Protein AF-A0A177P661-F1 (afdb_monomer_lite)

pLDDT: mean 85.04, std 17.11, range [38.0, 98.75]

Radius of gyration: 23.1 Å; chains: 1; bounding box: 63×59×56 Å

Structure (mmCIF, N/CA/C/O backbone):
data_AF-A0A177P661-F1
#
_entry.id   AF-A0A177P661-F1
#
loop_
_atom_site.group_PDB
_atom_site.id
_atom_site.type_symbol
_atom_site.label_atom_id
_atom_site.label_alt_id
_atom_site.label_comp_id
_atom_site.label_asym_id
_atom_site.label_entity_id
_atom_site.label_seq_id
_atom_site.pdbx_PDB_ins_code
_atom_site.Cartn_x
_atom_site.Cartn_y
_atom_site.Cartn_z
_atom_site.occupancy
_atom_site.B_iso_or_equiv
_atom_site.auth_seq_id
_atom_site.auth_comp_id
_atom_site.auth_asym_id
_atom_site.auth_atom_id
_atom_site.pdbx_PDB_model_num
ATOM 1 N N . MET A 1 1 ? 37.809 5.139 -5.920 1.00 38.00 1 MET A N 1
ATOM 2 C CA . MET A 1 1 ? 36.778 5.239 -6.970 1.00 38.00 1 MET A CA 1
ATOM 3 C C . MET A 1 1 ? 35.494 5.596 -6.259 1.00 38.00 1 MET A C 1
ATOM 5 O O . MET A 1 1 ? 34.890 4.743 -5.624 1.00 38.00 1 MET A O 1
ATOM 9 N N . GLU A 1 2 ? 35.200 6.890 -6.230 1.00 41.28 2 GLU A N 1
ATOM 10 C CA . GLU A 1 2 ? 33.976 7.444 -5.655 1.00 41.28 2 GLU A CA 1
ATOM 11 C C . GLU A 1 2 ? 32.828 7.037 -6.581 1.00 41.28 2 GLU A C 1
ATOM 13 O O . GLU A 1 2 ? 32.855 7.345 -7.770 1.00 41.28 2 GLU A O 1
ATOM 18 N N . THR A 1 3 ? 31.893 6.235 -6.075 1.00 43.38 3 THR A N 1
ATOM 19 C CA . THR A 1 3 ? 30.710 5.832 -6.837 1.00 43.38 3 THR A CA 1
ATOM 20 C C . THR A 1 3 ? 29.653 6.881 -6.553 1.00 43.38 3 THR A C 1
ATOM 22 O O . THR A 1 3 ? 28.953 6.801 -5.548 1.00 43.38 3 THR A O 1
ATOM 25 N N . THR A 1 4 ? 29.588 7.906 -7.395 1.00 46.88 4 THR A N 1
ATOM 26 C CA . THR A 1 4 ? 28.411 8.769 -7.468 1.00 46.88 4 THR A CA 1
ATOM 27 C C . THR A 1 4 ? 27.288 7.903 -8.023 1.00 46.88 4 THR A C 1
ATOM 29 O O . THR A 1 4 ? 27.273 7.591 -9.215 1.00 46.88 4 THR A O 1
ATOM 32 N N . ALA A 1 5 ? 26.416 7.420 -7.139 1.00 52.94 5 ALA A N 1
ATOM 33 C CA . ALA A 1 5 ? 25.151 6.832 -7.539 1.00 52.94 5 ALA A CA 1
ATOM 34 C C . ALA A 1 5 ? 24.419 7.860 -8.409 1.00 52.94 5 ALA A C 1
ATOM 36 O O . ALA A 1 5 ? 24.319 9.028 -8.040 1.00 52.94 5 ALA A O 1
ATOM 37 N N . SER A 1 6 ? 23.999 7.444 -9.598 1.00 48.84 6 SER A N 1
ATOM 38 C CA . SER A 1 6 ? 23.271 8.285 -10.537 1.00 48.84 6 SER A CA 1
ATOM 39 C C . SER A 1 6 ? 21.928 8.689 -9.925 1.00 48.84 6 SER A C 1
ATOM 41 O O . SER A 1 6 ? 20.992 7.901 -9.931 1.00 48.84 6 SER A O 1
ATOM 43 N N . GLU A 1 7 ? 21.830 9.916 -9.415 1.00 56.66 7 GLU A N 1
ATOM 44 C CA . GLU A 1 7 ? 20.568 10.549 -8.984 1.00 56.66 7 GLU A CA 1
ATOM 45 C C . GLU A 1 7 ? 19.655 10.932 -10.174 1.00 56.66 7 GLU A C 1
ATOM 47 O O . GLU A 1 7 ? 18.591 11.502 -9.973 1.00 56.66 7 GLU A O 1
ATOM 52 N N . ASP A 1 8 ? 20.055 10.584 -11.404 1.00 59.59 8 ASP A N 1
ATOM 53 C CA . ASP A 1 8 ? 19.414 10.954 -12.679 1.00 59.59 8 ASP A CA 1
ATOM 54 C C . ASP A 1 8 ? 18.861 9.730 -13.448 1.00 59.59 8 ASP A C 1
ATOM 56 O O . ASP A 1 8 ? 18.575 9.797 -14.640 1.00 59.59 8 ASP A O 1
ATOM 60 N N . ALA A 1 9 ? 18.789 8.559 -12.807 1.00 79.38 9 ALA A N 1
ATOM 61 C CA . ALA A 1 9 ? 18.216 7.375 -13.440 1.00 79.38 9 ALA A CA 1
ATOM 62 C C . ALA A 1 9 ? 16.687 7.413 -13.326 1.00 79.38 9 ALA A C 1
ATOM 64 O O . ALA A 1 9 ? 16.151 7.364 -12.219 1.00 79.38 9 ALA A O 1
ATOM 65 N N . GLU A 1 10 ? 16.007 7.475 -14.473 1.00 87.62 10 GLU A N 1
ATOM 66 C CA . GLU A 1 10 ? 14.554 7.308 -14.558 1.00 87.62 10 GLU A CA 1
ATOM 67 C C . GLU A 1 10 ? 14.124 6.014 -13.845 1.00 87.62 10 GLU A C 1
ATOM 69 O O . GLU A 1 10 ? 14.750 4.963 -14.052 1.00 87.62 10 GLU A O 1
ATOM 74 N N . PRO A 1 11 ? 13.079 6.069 -13.003 1.00 92.75 11 PRO A N 1
ATOM 75 C CA . PRO A 1 11 ? 12.624 4.911 -12.256 1.00 92.75 11 PRO A CA 1
ATOM 76 C C . PRO A 1 11 ? 12.159 3.800 -13.193 1.00 92.75 11 PRO A C 1
ATOM 78 O O . PRO A 1 11 ? 11.494 4.025 -14.205 1.00 92.75 11 PRO A O 1
ATOM 81 N N . THR A 1 12 ? 12.511 2.568 -12.839 1.00 95.62 12 THR A N 1
ATOM 82 C CA . THR A 1 12 ? 12.203 1.394 -13.652 1.00 95.62 12 THR A CA 1
ATOM 83 C C . THR A 1 12 ? 10.944 0.682 -13.171 1.00 95.62 12 THR A C 1
ATOM 85 O O . THR A 1 12 ? 10.454 0.864 -12.051 1.00 95.62 12 THR A O 1
ATOM 88 N N . ARG A 1 13 ? 10.440 -0.222 -14.015 1.00 95.44 13 ARG A N 1
ATOM 89 C CA . ARG A 1 13 ? 9.367 -1.142 -13.635 1.00 95.44 13 ARG A CA 1
ATOM 90 C C . ARG A 1 13 ? 9.765 -1.999 -12.436 1.00 95.44 13 ARG A C 1
ATOM 92 O O . ARG A 1 13 ? 8.933 -2.263 -11.574 1.00 95.44 13 ARG A O 1
ATOM 99 N N . GLU A 1 14 ? 11.014 -2.449 -12.389 1.00 97.12 14 GLU A N 1
ATOM 100 C CA . GLU A 1 14 ? 11.552 -3.256 -11.299 1.00 97.12 14 GLU A CA 1
ATOM 101 C C . GLU A 1 14 ? 11.551 -2.486 -9.970 1.00 97.12 14 GLU A C 1
ATOM 103 O O . GLU A 1 14 ? 11.156 -3.054 -8.949 1.00 97.12 14 GLU A O 1
ATOM 108 N N . ASP A 1 15 ? 11.900 -1.195 -9.988 1.00 96.94 15 ASP A N 1
ATOM 109 C CA . ASP A 1 15 ? 11.841 -0.327 -8.802 1.00 96.94 15 ASP A CA 1
ATOM 110 C C . ASP A 1 15 ? 10.406 -0.202 -8.282 1.00 96.94 15 ASP A C 1
ATOM 112 O O . ASP A 1 15 ? 10.138 -0.384 -7.090 1.00 96.94 15 ASP A O 1
ATOM 116 N N . CYS A 1 16 ? 9.470 0.046 -9.199 1.00 97.44 16 CYS A N 1
ATOM 117 C CA . CYS A 1 16 ? 8.042 0.114 -8.915 1.00 97.44 16 CYS A CA 1
ATOM 118 C C . CYS A 1 16 ? 7.517 -1.195 -8.295 1.00 97.44 16 CYS A C 1
ATOM 120 O O . CYS A 1 16 ? 6.894 -1.166 -7.232 1.00 97.44 16 CYS A O 1
ATOM 122 N N . VAL A 1 17 ? 7.818 -2.357 -8.891 1.00 97.88 17 VAL A N 1
ATOM 123 C CA . VAL A 1 17 ? 7.394 -3.668 -8.361 1.00 97.88 17 VAL A CA 1
ATOM 124 C C . VAL A 1 17 ? 7.948 -3.900 -6.955 1.00 97.88 17 VAL A C 1
ATOM 126 O O . VAL A 1 17 ? 7.199 -4.287 -6.058 1.00 97.88 17 VAL A O 1
ATOM 129 N N . ALA A 1 18 ? 9.228 -3.602 -6.724 1.00 98.25 18 ALA A N 1
ATOM 130 C CA . ALA A 1 18 ? 9.837 -3.755 -5.406 1.00 98.25 18 ALA A CA 1
ATOM 131 C C . ALA A 1 18 ? 9.182 -2.845 -4.348 1.00 98.25 18 ALA A C 1
ATOM 133 O O . ALA A 1 18 ? 8.973 -3.264 -3.203 1.00 98.25 18 ALA A O 1
ATOM 134 N N . ALA A 1 19 ? 8.836 -1.607 -4.715 1.00 98.44 19 ALA A N 1
ATOM 135 C CA . ALA A 1 19 ? 8.144 -0.677 -3.828 1.00 98.44 19 ALA A CA 1
ATOM 136 C C . ALA A 1 19 ? 6.714 -1.142 -3.504 1.00 98.44 19 ALA A C 1
ATOM 138 O O . ALA A 1 19 ? 6.323 -1.140 -2.331 1.00 98.44 19 ALA A O 1
ATOM 139 N N . VAL A 1 20 ? 5.966 -1.595 -4.516 1.00 98.62 20 VAL A N 1
ATOM 140 C CA . VAL A 1 20 ? 4.613 -2.155 -4.370 1.00 98.62 20 VAL A CA 1
ATOM 141 C C . VAL A 1 20 ? 4.627 -3.371 -3.447 1.00 98.62 20 VAL A C 1
ATOM 143 O O . VAL A 1 20 ? 3.865 -3.402 -2.482 1.00 98.62 20 VAL A O 1
ATOM 146 N N . ASP A 1 21 ? 5.528 -4.330 -3.666 1.00 98.62 21 ASP A N 1
ATOM 147 C CA . ASP A 1 21 ? 5.627 -5.542 -2.843 1.00 98.62 21 ASP A CA 1
ATOM 148 C C . ASP A 1 21 ? 5.920 -5.210 -1.374 1.00 98.62 21 ASP A C 1
ATOM 150 O O . ASP A 1 21 ? 5.298 -5.758 -0.455 1.00 98.62 21 ASP A O 1
ATOM 154 N N . LYS A 1 22 ? 6.833 -4.262 -1.132 1.00 98.50 22 LYS A N 1
ATOM 155 C CA . LYS A 1 22 ? 7.182 -3.810 0.220 1.00 98.50 22 LYS A CA 1
ATOM 156 C C . LYS A 1 22 ? 5.989 -3.171 0.934 1.00 98.50 22 LYS A C 1
ATOM 158 O O . LYS A 1 22 ? 5.718 -3.498 2.092 1.00 98.50 22 LYS A O 1
ATOM 163 N N . ALA A 1 23 ? 5.282 -2.261 0.267 1.00 98.50 23 ALA A N 1
ATOM 164 C CA . ALA A 1 23 ? 4.114 -1.594 0.835 1.00 98.50 23 ALA A CA 1
ATOM 165 C C . ALA A 1 23 ? 2.938 -2.570 1.032 1.00 98.50 23 ALA A C 1
ATOM 167 O O . ALA A 1 23 ? 2.280 -2.549 2.075 1.00 98.50 23 ALA A O 1
ATOM 168 N N . GLN A 1 24 ? 2.733 -3.504 0.100 1.00 98.62 24 GLN A N 1
ATOM 169 C CA . GLN A 1 24 ? 1.716 -4.549 0.199 1.00 98.62 24 GLN A CA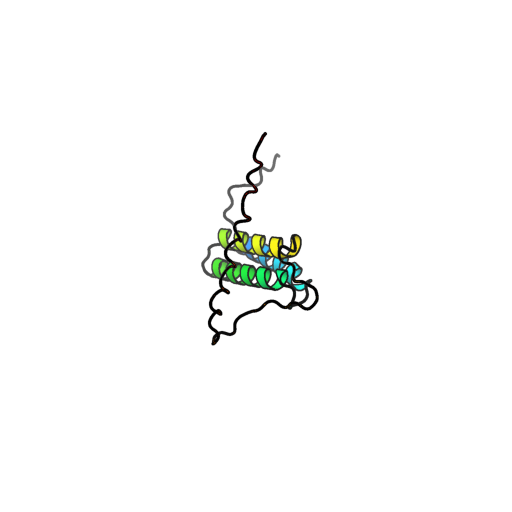 1
ATOM 170 C C . GLN A 1 24 ? 1.962 -5.501 1.377 1.00 98.62 24 GLN A C 1
ATOM 172 O O . GLN A 1 24 ? 1.013 -5.873 2.074 1.00 98.62 24 GLN A O 1
ATOM 177 N N . ALA A 1 25 ? 3.217 -5.882 1.633 1.00 98.50 25 ALA A N 1
ATOM 178 C CA . ALA A 1 25 ? 3.584 -6.704 2.783 1.00 98.50 25 ALA A CA 1
ATOM 179 C C . ALA A 1 25 ? 3.243 -6.013 4.114 1.00 98.50 25 ALA A C 1
ATOM 181 O O . ALA A 1 25 ? 2.695 -6.650 5.014 1.00 98.50 25 ALA A O 1
ATOM 182 N N . LEU A 1 26 ? 3.502 -4.705 4.222 1.00 97.44 26 LEU A N 1
ATOM 183 C CA . LEU A 1 26 ? 3.131 -3.920 5.401 1.00 97.44 26 LEU A CA 1
ATOM 184 C C . LEU A 1 26 ? 1.618 -3.804 5.569 1.00 97.44 26 LEU A C 1
ATOM 186 O O . LEU A 1 26 ? 1.112 -4.049 6.663 1.00 97.44 26 LEU A O 1
ATOM 190 N N . ALA A 1 27 ? 0.885 -3.493 4.499 1.00 98.00 27 ALA A N 1
ATOM 191 C CA . ALA A 1 27 ? -0.574 -3.428 4.545 1.00 98.00 27 ALA A CA 1
ATOM 192 C C . ALA A 1 27 ? -1.179 -4.765 5.007 1.00 98.00 27 ALA A C 1
ATOM 194 O O . ALA A 1 27 ? -2.084 -4.792 5.840 1.00 98.00 27 ALA A O 1
ATOM 195 N N . ASN A 1 28 ? -0.622 -5.888 4.546 1.00 98.25 28 ASN A N 1
ATOM 196 C CA . ASN A 1 28 ? -1.072 -7.225 4.929 1.00 98.25 28 ASN A CA 1
ATOM 197 C C . ASN A 1 28 ? -0.794 -7.601 6.392 1.00 98.25 28 ASN A C 1
ATOM 199 O O . ASN A 1 28 ? -1.430 -8.531 6.888 1.00 98.25 28 ASN A O 1
ATOM 203 N N . ALA A 1 29 ? 0.101 -6.894 7.088 1.00 97.12 29 ALA A N 1
ATOM 204 C CA . ALA A 1 29 ? 0.334 -7.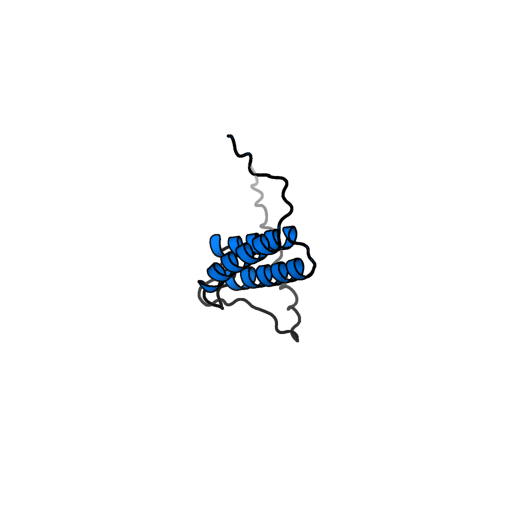092 8.519 1.00 97.12 29 ALA A CA 1
ATOM 205 C C . ALA A 1 29 ? -0.794 -6.514 9.396 1.00 97.12 29 ALA A C 1
ATOM 207 O O . ALA A 1 29 ? -0.911 -6.877 10.567 1.00 97.12 29 ALA A O 1
ATOM 208 N N . LEU A 1 30 ? -1.634 -5.633 8.842 1.00 94.31 30 LEU A N 1
ATOM 209 C CA . LEU A 1 30 ? -2.804 -5.085 9.520 1.00 94.31 30 LEU A CA 1
ATOM 210 C C . LEU A 1 30 ? -4.066 -5.935 9.257 1.00 94.31 30 LEU A C 1
ATOM 212 O O . LEU A 1 30 ? -4.201 -6.534 8.183 1.00 94.31 30 LEU A O 1
ATOM 216 N N . PRO A 1 31 ? -5.037 -5.963 10.191 1.00 92.50 31 PRO A N 1
ATOM 217 C CA . PRO A 1 31 ? -6.369 -6.520 9.935 1.00 92.50 31 PRO A CA 1
ATOM 218 C C . PRO A 1 31 ? -7.037 -5.860 8.723 1.00 92.50 31 PRO A C 1
ATOM 220 O O . PRO A 1 31 ? -6.836 -4.669 8.494 1.00 92.50 31 PRO A O 1
ATOM 223 N N . LYS A 1 32 ? -7.857 -6.606 7.970 1.00 90.81 32 LYS A N 1
ATOM 224 C CA . LYS A 1 32 ? -8.553 -6.107 6.762 1.00 90.81 32 LYS A CA 1
ATOM 225 C C . LYS A 1 32 ? -9.447 -4.903 7.049 1.00 90.81 32 LYS A C 1
ATOM 227 O O . LYS A 1 32 ? -9.603 -4.026 6.212 1.00 90.81 32 LYS A O 1
ATOM 232 N N . GLU A 1 33 ? -10.000 -4.864 8.250 1.00 87.31 33 GLU A N 1
ATOM 233 C CA . GLU A 1 33 ? -10.907 -3.836 8.741 1.00 87.31 33 GLU A CA 1
ATOM 234 C C . GLU A 1 33 ? -10.156 -2.604 9.268 1.00 87.31 33 GLU A C 1
ATOM 236 O O . GLU A 1 33 ? -10.778 -1.596 9.605 1.00 87.31 33 GLU A O 1
ATOM 241 N N . HIS A 1 34 ? -8.821 -2.667 9.364 1.00 91.31 34 HIS A N 1
ATOM 242 C CA . HIS A 1 34 ? -8.027 -1.552 9.853 1.00 91.31 34 HIS A CA 1
ATOM 243 C C . HIS A 1 34 ? -8.052 -0.403 8.832 1.00 91.31 34 HIS A C 1
ATOM 245 O O . HIS A 1 34 ? -7.676 -0.602 7.674 1.00 91.31 34 HIS A O 1
ATOM 251 N N . PRO A 1 35 ? -8.404 0.828 9.235 1.00 94.19 35 PRO A N 1
ATOM 252 C CA . PRO A 1 35 ? -8.573 1.944 8.307 1.00 94.19 35 PRO A CA 1
ATOM 253 C C . PRO A 1 35 ? -7.286 2.262 7.530 1.00 94.19 35 PRO A C 1
ATOM 255 O O . PRO A 1 35 ? -7.334 2.386 6.313 1.00 94.19 35 PRO A O 1
ATOM 258 N N . SER A 1 36 ? -6.114 2.285 8.177 1.00 95.12 36 SER A N 1
ATOM 259 C CA . SER A 1 36 ? -4.836 2.459 7.458 1.00 95.12 36 SER A CA 1
ATOM 260 C C . SER A 1 36 ? -4.579 1.413 6.375 1.00 95.12 36 SER A C 1
ATOM 262 O O . SER A 1 36 ? -3.994 1.740 5.348 1.00 95.12 36 SER A O 1
ATOM 264 N N . ARG A 1 37 ? -5.027 0.164 6.565 1.00 95.75 37 ARG A N 1
ATOM 265 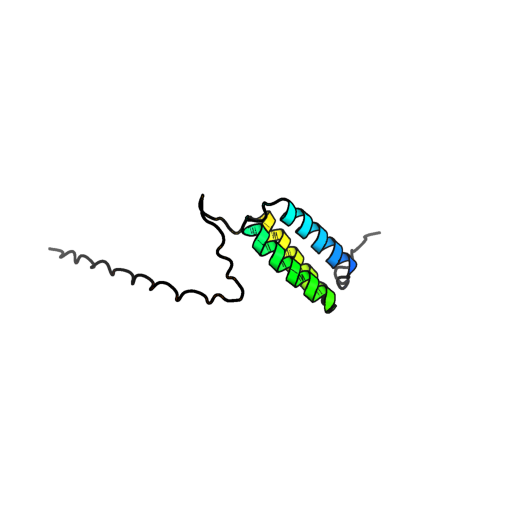C CA . ARG A 1 37 ? -4.885 -0.865 5.533 1.00 95.75 37 ARG A CA 1
ATOM 266 C C . ARG A 1 37 ? -5.761 -0.546 4.330 1.00 95.75 37 ARG A C 1
ATOM 268 O O . ARG A 1 37 ? -5.280 -0.631 3.209 1.00 95.75 37 ARG A O 1
ATOM 275 N N . TYR A 1 38 ? -7.005 -0.134 4.565 1.00 95.06 38 TYR A N 1
ATOM 276 C CA . TYR A 1 38 ? -7.919 0.267 3.498 1.00 95.06 38 TYR A CA 1
ATOM 277 C C . TYR A 1 38 ? -7.331 1.390 2.625 1.00 95.06 38 TYR A C 1
ATOM 279 O O . TYR A 1 38 ? -7.319 1.286 1.398 1.00 95.06 38 TYR A O 1
ATOM 287 N N . PHE A 1 39 ? -6.795 2.450 3.242 1.00 96.75 39 PHE A N 1
ATOM 288 C CA . PHE A 1 39 ? -6.184 3.553 2.492 1.00 96.75 39 PHE A CA 1
ATOM 289 C C . PHE A 1 39 ? -4.892 3.129 1.782 1.00 96.75 39 PHE A C 1
ATOM 291 O O . PHE A 1 39 ? -4.692 3.495 0.622 1.00 96.75 39 PHE A O 1
ATOM 298 N N . ALA A 1 40 ? -4.063 2.295 2.419 1.00 97.94 40 ALA A N 1
ATOM 299 C CA . ALA A 1 40 ? -2.873 1.735 1.786 1.00 97.94 40 ALA A CA 1
ATOM 300 C C . ALA A 1 40 ? -3.213 0.889 0.549 1.00 97.94 40 ALA A C 1
ATOM 302 O O . ALA A 1 40 ? -2.610 1.078 -0.502 1.00 97.94 40 ALA A O 1
ATOM 303 N N . GLU A 1 41 ? -4.212 0.005 0.633 1.00 97.75 41 GLU A N 1
ATOM 304 C CA . GLU A 1 41 ? -4.664 -0.819 -0.497 1.00 97.75 41 GLU A CA 1
ATOM 305 C C . GLU A 1 41 ? -5.186 0.047 -1.656 1.00 97.75 41 GLU A C 1
ATOM 307 O O . GLU A 1 41 ? -4.893 -0.235 -2.817 1.00 97.75 41 GLU A O 1
ATOM 312 N N . ARG A 1 42 ? -5.873 1.162 -1.370 1.00 97.00 42 ARG A N 1
ATOM 313 C CA . ARG A 1 42 ? -6.294 2.118 -2.408 1.00 97.00 42 ARG A CA 1
ATOM 314 C C . ARG A 1 42 ? -5.106 2.785 -3.108 1.00 97.00 42 ARG A C 1
ATOM 316 O O . ARG A 1 42 ? -5.119 2.900 -4.332 1.00 97.00 42 ARG A O 1
ATOM 323 N N . HIS A 1 43 ? -4.089 3.209 -2.359 1.00 98.56 43 HIS A N 1
ATOM 324 C CA . HIS A 1 43 ? -2.861 3.754 -2.944 1.00 98.56 43 HIS A CA 1
ATOM 325 C C . HIS A 1 43 ? -2.102 2.696 -3.759 1.00 98.56 43 HIS A C 1
ATOM 327 O O . HIS A 1 43 ? -1.646 2.996 -4.857 1.00 98.56 43 HIS A O 1
ATOM 333 N N . LEU A 1 44 ? -2.042 1.442 -3.299 1.00 98.69 44 LEU A N 1
ATOM 334 C CA . 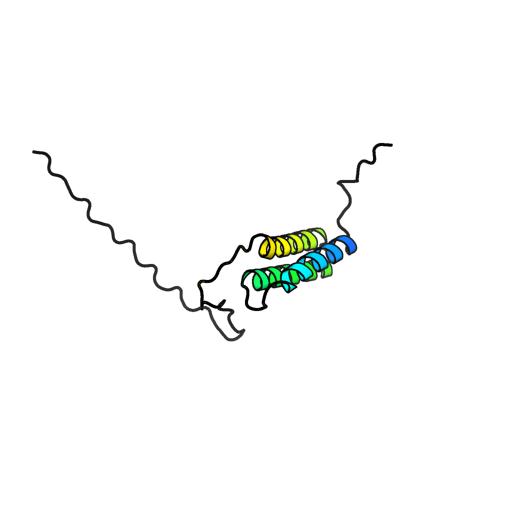LEU A 1 44 ? -1.444 0.335 -4.058 1.00 98.69 44 LEU A CA 1
ATOM 335 C C . LEU A 1 44 ? -2.180 0.065 -5.373 1.00 98.69 44 LEU A C 1
ATOM 337 O O . LEU A 1 44 ? -1.540 -0.158 -6.399 1.00 98.69 44 LEU A O 1
ATOM 341 N N . HIS A 1 45 ? -3.514 0.127 -5.376 1.00 98.31 45 HIS A N 1
ATOM 342 C CA . HIS A 1 45 ? -4.291 0.026 -6.611 1.00 98.31 45 HIS A CA 1
ATOM 343 C C . HIS A 1 45 ? -3.943 1.132 -7.610 1.00 98.31 45 HIS A C 1
ATOM 345 O O . HIS A 1 45 ? -3.770 0.833 -8.790 1.00 98.31 45 HIS A O 1
ATOM 351 N N . GLN A 1 46 ? -3.802 2.377 -7.145 1.00 98.62 46 GLN A N 1
ATOM 352 C CA . GLN A 1 46 ? -3.372 3.480 -8.004 1.00 98.62 46 GLN A CA 1
ATOM 353 C C . GLN A 1 46 ? -1.943 3.260 -8.517 1.00 98.62 46 GLN A C 1
ATOM 355 O O . GLN A 1 46 ? -1.709 3.352 -9.714 1.00 98.62 46 GLN A O 1
ATOM 360 N N . SER A 1 47 ? -1.015 2.873 -7.638 1.00 98.62 47 SER A N 1
ATOM 361 C CA . SER A 1 47 ? 0.380 2.572 -7.984 1.00 98.62 47 SER A CA 1
ATOM 362 C C . SER A 1 47 ? 0.493 1.547 -9.121 1.00 98.62 47 SER A C 1
ATOM 364 O O . SER A 1 47 ? 1.189 1.777 -10.109 1.00 98.62 47 SER A O 1
ATOM 366 N N . MET A 1 48 ? -0.267 0.448 -9.042 1.00 98.25 48 MET A N 1
ATOM 367 C CA . MET A 1 48 ? -0.303 -0.572 -10.096 1.00 98.25 48 MET A CA 1
ATOM 368 C C . MET A 1 48 ? -0.933 -0.072 -11.403 1.00 98.25 48 MET A C 1
ATOM 370 O O . MET A 1 48 ? -0.548 -0.541 -12.475 1.00 98.25 48 MET A O 1
ATOM 374 N N . ALA A 1 49 ? -1.901 0.847 -11.334 1.00 98.38 49 ALA A N 1
ATOM 375 C CA . ALA A 1 49 ? -2.494 1.448 -12.524 1.00 98.38 49 ALA A CA 1
ATOM 376 C C . ALA A 1 49 ? -1.468 2.311 -13.274 1.00 98.38 49 ALA A C 1
ATOM 378 O O . ALA A 1 49 ? -1.315 2.142 -14.481 1.00 98.38 49 ALA A O 1
ATOM 379 N N . GLU A 1 50 ? -0.708 3.143 -12.559 1.00 98.38 50 GLU A N 1
ATOM 380 C CA . GLU A 1 50 ? 0.332 3.991 -13.161 1.00 98.38 50 GLU A CA 1
ATOM 381 C C . GLU A 1 50 ? 1.483 3.175 -13.743 1.00 98.38 50 GLU A C 1
ATOM 383 O O . GLU A 1 50 ? 1.894 3.391 -14.883 1.00 98.38 50 GLU A O 1
ATOM 388 N N . ALA A 1 51 ? 1.897 2.115 -13.046 1.00 97.50 51 ALA A N 1
ATOM 389 C CA . ALA A 1 51 ? 2.847 1.149 -13.590 1.00 97.50 51 ALA A CA 1
ATOM 390 C C . ALA A 1 51 ? 2.361 0.516 -14.909 1.00 97.50 51 ALA A C 1
ATOM 392 O O . ALA A 1 51 ? 3.162 0.231 -15.800 1.00 97.50 51 ALA A O 1
ATOM 393 N N . GLY A 1 52 ? 1.050 0.279 -15.037 1.00 96.94 52 GLY A N 1
ATOM 394 C CA . GLY A 1 52 ? 0.418 -0.214 -16.262 1.00 96.94 52 GLY A CA 1
ATOM 395 C C . GLY A 1 52 ? 0.392 0.812 -17.399 1.00 96.94 52 GLY A C 1
ATOM 396 O O . GLY A 1 52 ? 0.401 0.415 -18.564 1.00 96.94 52 GLY A O 1
ATOM 397 N N . ASN A 1 53 ? 0.407 2.104 -17.064 1.00 97.19 53 ASN A N 1
ATOM 398 C CA . ASN A 1 53 ? 0.500 3.220 -18.007 1.00 97.19 53 ASN A CA 1
ATOM 399 C C . ASN A 1 53 ? 1.950 3.537 -18.417 1.00 97.19 53 ASN A C 1
ATOM 401 O O . ASN A 1 53 ? 2.158 4.248 -19.395 1.00 97.19 53 ASN A O 1
ATOM 405 N N . GLY A 1 54 ? 2.940 2.973 -17.718 1.00 96.56 54 GLY A N 1
ATOM 406 C CA . GLY A 1 54 ? 4.363 3.259 -17.922 1.00 96.56 54 GLY A CA 1
ATOM 407 C C . GLY A 1 54 ? 4.895 4.428 -17.088 1.00 96.56 54 GLY A C 1
ATOM 408 O O . GLY A 1 54 ? 6.055 4.791 -17.254 1.00 96.56 54 GLY A O 1
ATOM 409 N N . GLU A 1 55 ? 4.082 4.974 -16.182 1.00 98.06 55 GLU A N 1
ATOM 410 C CA . GLU A 1 55 ? 4.427 6.083 -15.286 1.00 98.06 55 GLU A CA 1
ATOM 411 C C . GLU A 1 55 ? 5.022 5.500 -13.985 1.00 98.06 55 GLU A C 1
ATOM 413 O O . GLU A 1 55 ? 4.322 5.183 -13.013 1.00 98.06 55 GLU A O 1
ATOM 418 N N . PHE A 1 56 ? 6.329 5.214 -13.998 1.00 97.81 56 PHE A N 1
ATOM 419 C CA . PHE A 1 56 ? 7.000 4.515 -12.892 1.00 97.81 56 PHE A CA 1
ATOM 420 C C . PHE A 1 56 ? 7.341 5.427 -11.709 1.00 97.81 56 PHE A C 1
ATOM 422 O O . PHE A 1 56 ? 7.383 4.955 -10.573 1.00 97.81 56 PHE A O 1
ATOM 429 N N . ASP A 1 57 ? 7.541 6.718 -11.942 1.00 97.06 57 ASP A N 1
ATOM 430 C CA . ASP A 1 57 ? 7.687 7.738 -10.903 1.00 97.06 57 ASP A CA 1
ATOM 431 C C . ASP A 1 57 ? 6.392 7.897 -10.093 1.00 97.06 57 ASP A C 1
ATOM 433 O O . ASP A 1 57 ? 6.423 7.830 -8.860 1.00 97.06 57 ASP A O 1
ATOM 437 N N . ASP A 1 58 ? 5.246 7.973 -10.770 1.00 98.12 58 ASP A N 1
ATOM 438 C CA . ASP A 1 58 ? 3.935 8.005 -10.125 1.00 98.12 58 ASP A CA 1
ATOM 439 C C . ASP A 1 58 ? 3.613 6.672 -9.437 1.00 98.12 58 ASP A C 1
ATOM 441 O O . ASP A 1 58 ? 3.076 6.657 -8.322 1.00 98.12 58 ASP A O 1
ATOM 445 N N . CYS A 1 59 ? 4.013 5.533 -10.019 1.00 98.56 59 CYS A N 1
ATOM 446 C CA . CYS A 1 59 ? 3.947 4.255 -9.308 1.00 98.56 59 CYS A CA 1
ATOM 447 C C . CYS A 1 59 ? 4.677 4.331 -7.956 1.00 98.56 59 CYS A C 1
ATOM 449 O O . CYS A 1 59 ? 4.100 3.955 -6.926 1.00 98.56 59 CYS A O 1
ATOM 451 N N . LEU A 1 60 ? 5.925 4.813 -7.948 1.00 98.56 60 LEU A N 1
ATOM 452 C CA . LEU A 1 60 ? 6.734 4.935 -6.735 1.00 98.56 60 LEU A CA 1
ATOM 453 C C . LEU A 1 60 ? 6.119 5.917 -5.737 1.00 98.56 60 LEU A C 1
ATOM 455 O O . LEU A 1 60 ? 6.094 5.624 -4.539 1.00 98.56 60 LEU A O 1
ATOM 459 N N . TYR A 1 61 ? 5.577 7.038 -6.217 1.00 98.44 61 TYR A N 1
ATOM 460 C CA . TYR A 1 61 ? 4.857 8.004 -5.392 1.00 98.44 61 TYR A CA 1
ATOM 461 C C . TYR A 1 61 ? 3.694 7.342 -4.640 1.00 98.44 61 TYR A C 1
ATOM 463 O O . TYR A 1 61 ? 3.606 7.428 -3.411 1.00 98.44 61 TYR A O 1
ATOM 471 N N . TRP A 1 62 ? 2.832 6.612 -5.351 1.00 98.75 62 TRP A N 1
ATOM 472 C CA . TRP A 1 62 ? 1.680 5.950 -4.740 1.00 98.75 62 TRP A CA 1
ATOM 473 C C . TRP A 1 62 ? 2.074 4.768 -3.845 1.00 98.75 62 TRP A C 1
ATOM 475 O O . TRP A 1 62 ? 1.460 4.565 -2.795 1.00 98.75 62 TRP A O 1
ATOM 485 N N . ALA A 1 63 ? 3.123 4.018 -4.192 1.00 98.75 63 ALA A N 1
ATOM 486 C CA . ALA A 1 63 ? 3.654 2.960 -3.331 1.00 98.75 63 ALA A CA 1
ATOM 487 C C . ALA A 1 63 ? 4.224 3.529 -2.017 1.00 98.75 63 ALA A C 1
ATOM 489 O O . ALA A 1 63 ? 3.993 2.965 -0.943 1.00 98.75 63 ALA A O 1
ATOM 490 N N . ALA A 1 64 ? 4.915 4.672 -2.071 1.00 98.50 64 ALA A N 1
ATOM 491 C CA . ALA A 1 64 ? 5.395 5.377 -0.885 1.00 98.50 64 ALA A CA 1
ATOM 492 C C . ALA A 1 64 ? 4.234 5.910 -0.029 1.00 98.50 64 ALA A C 1
ATOM 494 O O . ALA A 1 64 ? 4.241 5.736 1.190 1.00 98.50 64 ALA A O 1
ATOM 495 N N . ALA A 1 65 ? 3.193 6.469 -0.653 1.00 98.44 65 ALA A N 1
ATOM 496 C CA . ALA A 1 65 ? 1.986 6.885 0.059 1.00 98.44 65 ALA A CA 1
ATOM 497 C C . ALA A 1 65 ? 1.312 5.702 0.780 1.00 98.44 65 ALA A C 1
ATOM 499 O O . ALA A 1 65 ? 0.932 5.823 1.943 1.00 98.44 65 ALA A O 1
ATOM 500 N N . ALA A 1 66 ? 1.215 4.534 0.134 1.00 98.56 66 ALA A N 1
ATOM 501 C CA . ALA A 1 66 ? 0.697 3.316 0.761 1.00 98.56 66 ALA A CA 1
ATOM 502 C C . ALA A 1 66 ? 1.542 2.861 1.961 1.00 98.56 66 ALA A C 1
ATOM 504 O O . ALA A 1 66 ? 1.003 2.462 2.995 1.00 98.56 66 ALA A O 1
ATOM 505 N N . PHE A 1 67 ? 2.868 2.930 1.831 1.00 98.44 67 PHE A N 1
ATOM 506 C CA . PHE A 1 67 ? 3.799 2.618 2.911 1.00 98.44 67 PHE A CA 1
ATOM 507 C C . PHE A 1 67 ? 3.576 3.532 4.126 1.00 98.44 67 PHE A C 1
ATOM 509 O O . PHE A 1 67 ? 3.501 3.049 5.260 1.00 98.44 67 PHE A O 1
ATOM 516 N N . ASP A 1 68 ? 3.434 4.838 3.894 1.00 98.12 68 ASP A N 1
ATOM 517 C CA . ASP A 1 68 ? 3.240 5.826 4.955 1.00 98.12 68 ASP A CA 1
ATOM 518 C C . ASP A 1 68 ? 1.897 5.661 5.679 1.00 98.12 68 ASP A C 1
ATOM 520 O O . ASP A 1 68 ? 1.864 5.789 6.904 1.00 98.12 68 ASP A O 1
ATOM 524 N N . GLU A 1 69 ? 0.815 5.298 4.976 1.00 97.75 69 GLU A N 1
ATOM 525 C CA . GLU A 1 69 ? -0.489 5.023 5.608 1.00 97.75 69 GLU A CA 1
ATOM 526 C C . GLU A 1 69 ? -0.391 3.979 6.728 1.00 97.75 69 GLU A C 1
ATOM 528 O O . GLU A 1 69 ? -0.979 4.138 7.806 1.00 97.75 69 GLU A O 1
ATOM 533 N N . VAL A 1 70 ? 0.387 2.918 6.483 1.00 96.50 70 VAL A N 1
ATOM 534 C CA . VAL A 1 70 ? 0.612 1.832 7.442 1.00 96.50 70 VAL A CA 1
ATOM 535 C C . VAL A 1 70 ? 1.632 2.232 8.501 1.00 96.50 70 VAL A C 1
ATOM 537 O O . VAL A 1 70 ? 1.384 2.010 9.685 1.00 96.50 70 VAL A O 1
ATOM 540 N N . ARG A 1 71 ? 2.770 2.823 8.105 1.00 96.50 71 ARG A N 1
ATOM 541 C CA . ARG A 1 71 ? 3.839 3.201 9.047 1.00 96.50 71 ARG A CA 1
ATOM 542 C C . ARG A 1 71 ? 3.338 4.189 10.094 1.00 96.50 71 ARG A C 1
ATOM 544 O O . ARG A 1 71 ? 3.704 4.084 11.261 1.00 96.50 71 ARG A O 1
ATOM 551 N N . GLU A 1 72 ? 2.559 5.171 9.664 1.00 96.00 72 GLU A N 1
ATOM 552 C CA . GLU A 1 72 ? 2.164 6.298 10.507 1.00 96.00 72 GLU A CA 1
ATOM 553 C C . GLU A 1 72 ? 0.817 6.084 11.194 1.00 96.00 72 GLU A C 1
ATOM 555 O O . GLU A 1 72 ? 0.466 6.869 12.071 1.00 96.00 72 GLU A O 1
ATOM 560 N N . LEU A 1 73 ? 0.072 5.032 10.830 1.00 92.44 73 LEU A N 1
ATOM 561 C CA . LEU A 1 73 ? -1.266 4.752 11.357 1.00 92.44 73 LEU A CA 1
ATOM 562 C C . LEU A 1 73 ? -2.161 6.006 11.328 1.00 92.44 73 LEU A C 1
ATOM 564 O O . LEU A 1 73 ? -2.817 6.344 12.317 1.00 92.44 73 LEU A O 1
ATOM 568 N N . ARG A 1 74 ? -2.160 6.710 10.183 1.00 86.81 74 ARG A N 1
ATOM 569 C CA . ARG A 1 74 ? -2.773 8.044 10.001 1.00 86.81 74 ARG A CA 1
ATOM 570 C C . ARG A 1 74 ? -4.265 8.103 10.328 1.00 86.81 74 ARG A C 1
ATOM 572 O O . ARG A 1 74 ? -4.802 9.181 10.576 1.00 86.81 74 ARG A O 1
ATOM 579 N N . HIS A 1 75 ? -4.930 6.952 10.342 1.00 89.12 75 HIS A N 1
ATOM 580 C CA . HIS A 1 75 ? -6.357 6.827 10.578 1.00 89.12 75 HIS A CA 1
ATOM 581 C C . HIS A 1 75 ? -6.621 5.981 11.821 1.00 89.12 75 HIS A C 1
ATOM 583 O O . HIS A 1 75 ? -6.203 4.827 11.900 1.00 89.12 75 HIS A O 1
ATOM 589 N N . GLN A 1 76 ? -7.362 6.545 12.774 1.00 85.25 76 GLN A N 1
ATOM 590 C CA . GLN A 1 76 ? -7.790 5.852 13.985 1.00 85.25 76 GLN A CA 1
ATOM 591 C C . GLN A 1 76 ? -9.306 5.946 14.115 1.00 85.25 76 GLN A C 1
ATOM 593 O O . GLN A 1 76 ? -9.881 7.023 13.975 1.00 85.25 76 GLN A O 1
ATOM 598 N N . LEU A 1 77 ? -9.927 4.802 14.383 1.00 84.94 77 LEU A N 1
ATOM 599 C CA . LEU A 1 77 ? -11.345 4.686 14.705 1.00 84.94 77 LEU A CA 1
ATOM 600 C C . LEU A 1 77 ? -11.490 4.523 16.217 1.00 84.94 77 LEU A C 1
ATOM 602 O O . LEU A 1 77 ? -10.616 3.944 16.872 1.00 84.94 77 LEU A O 1
ATOM 606 N N . GLN A 1 78 ? -12.588 5.019 16.780 1.00 86.38 78 GLN A N 1
ATOM 607 C CA . GLN A 1 78 ? -12.905 4.741 18.178 1.00 86.38 78 GLN A CA 1
ATOM 608 C C . GLN A 1 78 ? -13.201 3.242 18.371 1.00 86.38 78 GLN A C 1
ATOM 610 O O . GLN A 1 78 ? -13.625 2.564 17.431 1.00 86.38 78 GLN A O 1
ATOM 615 N N . PRO A 1 79 ? -13.019 2.682 19.581 1.00 84.12 79 PRO A N 1
ATOM 616 C CA . PRO A 1 79 ? -13.411 1.302 19.849 1.00 84.12 79 PRO A CA 1
ATOM 617 C C . PRO A 1 79 ? -14.882 1.045 19.478 1.00 84.12 79 PRO A C 1
ATOM 619 O O . PRO A 1 79 ? -15.781 1.715 19.982 1.00 84.12 79 PRO A O 1
ATOM 622 N N . GLY A 1 80 ? -15.120 0.063 18.605 1.00 85.06 80 GLY A N 1
ATOM 623 C CA . GLY A 1 80 ? -16.455 -0.292 18.105 1.00 85.06 80 GLY A CA 1
ATOM 624 C C . GLY A 1 80 ? -16.913 0.484 16.865 1.00 85.06 80 GLY A C 1
ATOM 625 O O . GLY A 1 80 ? -17.965 0.165 16.318 1.00 85.06 80 GLY A O 1
ATOM 626 N N . GLU A 1 81 ? -16.137 1.462 16.399 1.00 87.56 81 GLU A N 1
ATOM 627 C CA . GLU A 1 81 ? -16.380 2.153 15.136 1.00 87.56 81 GLU A CA 1
ATOM 628 C C . GLU A 1 81 ? -15.783 1.360 13.962 1.00 87.56 81 GLU A C 1
ATOM 630 O O . GLU A 1 81 ? -14.739 0.714 14.078 1.00 87.56 81 GLU A O 1
ATOM 635 N N . THR A 1 82 ? -16.460 1.404 12.816 1.00 83.69 82 THR A N 1
ATOM 636 C CA . THR A 1 82 ? -16.036 0.752 11.573 1.00 83.69 82 THR A CA 1
ATOM 637 C C . THR A 1 82 ? -15.979 1.771 10.450 1.00 83.69 82 THR A C 1
ATOM 639 O O . THR A 1 82 ? -16.809 2.680 10.394 1.00 83.69 82 THR A O 1
ATOM 642 N N . LEU A 1 83 ? -15.056 1.585 9.508 1.00 85.00 83 LEU A N 1
ATOM 643 C CA . LEU A 1 83 ? -15.003 2.421 8.317 1.00 85.00 83 LEU A CA 1
ATOM 644 C C . LEU A 1 83 ? -16.273 2.227 7.471 1.00 85.00 83 LEU A C 1
ATOM 646 O O . LEU A 1 83 ? -16.558 1.125 7.004 1.00 85.00 83 LEU A O 1
ATOM 650 N N . GLY A 1 84 ? -17.025 3.306 7.260 1.00 84.88 84 GLY A N 1
ATOM 651 C CA . GLY A 1 84 ? -18.204 3.312 6.396 1.00 84.88 84 GLY A CA 1
ATOM 652 C C . GLY A 1 84 ? -17.818 3.384 4.921 1.00 84.88 84 GLY A C 1
ATOM 653 O O . GLY A 1 84 ? -17.764 4.473 4.353 1.00 84.88 84 GLY A O 1
ATOM 654 N N . VAL A 1 85 ? -17.540 2.238 4.301 1.00 82.12 85 VAL A N 1
ATOM 655 C CA . VAL A 1 85 ? -17.308 2.152 2.851 1.00 82.12 85 VAL A CA 1
ATOM 656 C C . VAL A 1 85 ? -18.652 1.992 2.148 1.00 82.12 85 VAL A C 1
ATOM 658 O O . VAL A 1 85 ? -19.359 1.012 2.378 1.00 82.12 85 VAL A O 1
ATOM 661 N N . LEU A 1 86 ? -19.001 2.962 1.301 1.00 85.81 86 LEU A N 1
ATOM 662 C CA . LEU A 1 86 ? -20.241 2.927 0.528 1.00 85.81 86 LEU A CA 1
ATOM 663 C C . LEU A 1 86 ? -20.220 1.776 -0.480 1.00 85.81 86 LEU A C 1
ATOM 665 O O . LEU A 1 86 ? -19.220 1.548 -1.169 1.00 85.81 86 LEU A O 1
ATOM 669 N N . ARG A 1 87 ? -21.350 1.083 -0.603 1.00 85.56 87 ARG A N 1
ATOM 670 C CA . ARG A 1 87 ? -21.593 0.136 -1.692 1.00 85.56 87 ARG A CA 1
ATOM 671 C C . ARG A 1 87 ? -21.815 0.900 -3.007 1.00 85.56 87 ARG A C 1
ATOM 673 O O . ARG A 1 87 ? -22.218 2.062 -2.977 1.00 85.56 87 ARG A O 1
ATOM 680 N N . PRO A 1 88 ? -21.607 0.268 -4.176 1.00 87.69 88 PRO A N 1
ATOM 681 C CA . PRO A 1 88 ? -21.770 0.937 -5.470 1.00 87.69 88 PRO A CA 1
ATOM 682 C C . PRO A 1 88 ? -23.159 1.552 -5.716 1.00 87.69 88 PRO A C 1
ATOM 684 O O . PRO A 1 88 ? -23.279 2.497 -6.490 1.00 87.69 88 PRO A O 1
ATOM 687 N N . ASP A 1 89 ? -24.206 1.014 -5.083 1.00 91.50 89 ASP A N 1
ATOM 688 C CA . ASP A 1 89 ? -25.592 1.489 -5.167 1.00 91.50 89 ASP A CA 1
ATOM 689 C C . ASP A 1 89 ? -25.947 2.576 -4.134 1.00 91.50 89 ASP A C 1
ATOM 691 O O . ASP A 1 89 ? -27.065 3.092 -4.143 1.00 91.50 89 ASP A O 1
ATOM 695 N N . GLU A 1 90 ? -25.021 2.937 -3.244 1.00 91.06 90 GLU A N 1
ATOM 696 C CA . GLU A 1 90 ? -25.262 3.892 -2.164 1.00 91.06 90 GLU A CA 1
ATOM 697 C C . GLU A 1 90 ? -24.783 5.299 -2.526 1.00 91.06 90 GLU A C 1
ATOM 699 O O . GLU A 1 90 ? -23.673 5.509 -3.014 1.00 91.06 90 GLU A O 1
ATOM 704 N N . THR A 1 91 ? -25.614 6.298 -2.230 1.00 84.75 91 THR A N 1
ATOM 705 C CA . THR A 1 91 ? -25.224 7.710 -2.300 1.00 84.75 91 THR A CA 1
ATOM 706 C C . THR A 1 91 ? -24.808 8.211 -0.920 1.00 84.75 91 THR A C 1
ATOM 708 O O . THR A 1 91 ? -25.468 7.857 0.062 1.00 84.75 91 THR A O 1
ATOM 711 N N . PRO A 1 92 ? -23.790 9.086 -0.818 1.00 80.75 92 PRO A N 1
ATOM 712 C CA . PRO A 1 92 ? -23.430 9.710 0.448 1.00 80.75 92 PRO A CA 1
ATOM 713 C C . PRO A 1 92 ? -24.647 10.386 1.085 1.00 80.75 92 PRO A C 1
ATOM 715 O O . PRO A 1 92 ? -25.385 11.110 0.409 1.00 80.75 92 PRO A O 1
ATOM 718 N N . ALA A 1 93 ? -24.860 10.166 2.383 1.00 76.81 93 ALA A N 1
ATOM 719 C CA . ALA A 1 93 ? -25.871 10.915 3.117 1.00 76.81 93 ALA A CA 1
ATOM 720 C C . ALA A 1 93 ? -25.561 12.418 3.028 1.00 76.81 93 ALA A C 1
ATOM 722 O O . ALA A 1 93 ? -24.394 12.820 3.056 1.00 76.81 93 ALA A O 1
ATOM 723 N N . ALA A 1 94 ? -26.602 13.252 2.934 1.00 75.19 94 ALA A N 1
ATOM 724 C CA . ALA A 1 94 ? -26.424 14.695 3.030 1.00 75.19 94 ALA A CA 1
ATOM 725 C C . ALA A 1 94 ? -25.674 15.015 4.337 1.00 75.19 94 ALA A C 1
ATOM 727 O O . ALA A 1 94 ? -26.018 14.441 5.378 1.00 75.19 94 ALA A O 1
ATOM 728 N N . PRO A 1 95 ? -24.648 15.885 4.304 1.00 70.06 95 PRO A N 1
ATOM 729 C CA . PRO A 1 95 ? -23.885 16.203 5.499 1.00 70.06 95 PRO A CA 1
ATOM 730 C C . PRO A 1 95 ? -24.839 16.699 6.585 1.00 70.06 95 PRO A C 1
ATOM 732 O O . PRO A 1 95 ? -25.738 17.502 6.314 1.00 70.06 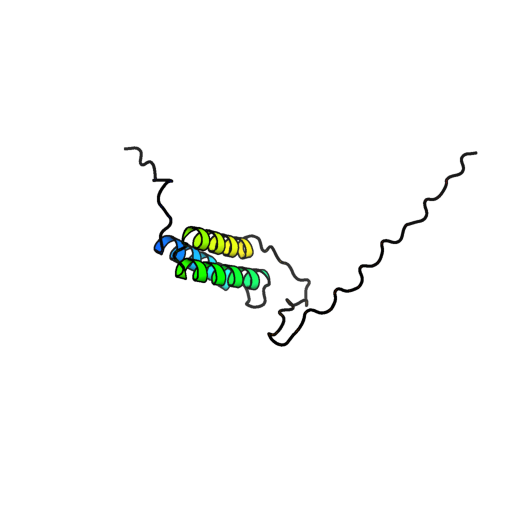95 PRO A O 1
ATOM 735 N N . ALA A 1 96 ? -24.657 16.206 7.811 1.00 63.75 96 ALA A N 1
ATOM 736 C CA . ALA A 1 96 ? -25.426 16.693 8.945 1.00 63.75 96 ALA A CA 1
ATOM 737 C C . ALA A 1 96 ? -25.272 18.223 9.031 1.00 63.75 96 ALA A C 1
ATOM 739 O O . ALA A 1 96 ? -24.162 18.730 8.822 1.00 63.75 96 ALA A O 1
ATOM 740 N N . PRO A 1 97 ? -26.351 18.976 9.314 1.00 68.19 97 PRO A N 1
ATOM 741 C CA . PRO A 1 97 ? -26.246 20.417 9.472 1.00 68.19 97 PRO A CA 1
ATOM 742 C C . PRO A 1 97 ? -25.215 20.713 10.562 1.00 68.19 97 PRO A C 1
ATOM 744 O 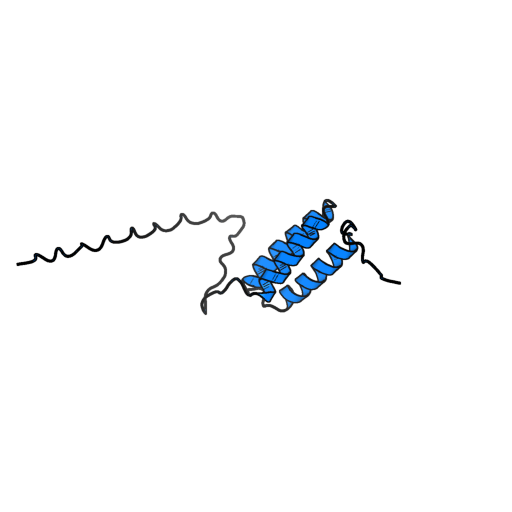O . PRO A 1 97 ? -25.373 20.290 11.708 1.00 68.19 97 PRO A O 1
ATOM 747 N N . VAL A 1 98 ? -24.139 21.415 10.193 1.00 69.69 98 VAL A N 1
ATOM 748 C CA . VAL A 1 98 ? -23.133 21.864 11.155 1.00 69.69 98 VAL A CA 1
ATOM 749 C C . VAL A 1 98 ? -23.837 22.724 12.209 1.00 69.69 98 VAL A C 1
ATOM 751 O O . VAL A 1 98 ? -24.516 23.691 11.841 1.00 69.69 98 VAL A O 1
ATOM 754 N N . PRO A 1 99 ? -23.734 22.396 13.510 1.00 64.75 99 PRO A N 1
ATOM 755 C CA . PRO A 1 99 ? -24.341 23.217 14.541 1.00 64.75 99 PRO A CA 1
ATOM 756 C C . PRO A 1 99 ? -23.718 24.611 14.455 1.00 64.75 99 PRO A C 1
ATOM 758 O O . PRO A 1 99 ? -22.505 24.778 14.591 1.00 64.75 99 PRO A O 1
ATOM 761 N N . SER A 1 100 ? -24.551 25.614 14.164 1.00 59.94 100 SER A N 1
ATOM 762 C CA . SER A 1 100 ? -24.121 27.010 14.146 1.00 59.94 100 SER A CA 1
ATOM 763 C C . SER A 1 100 ? -23.513 27.333 15.503 1.00 59.94 100 SER A C 1
ATOM 765 O O . SER A 1 100 ? -24.171 27.148 16.525 1.00 59.94 100 SER A O 1
ATOM 767 N N . ALA A 1 101 ? -22.258 27.784 15.513 1.00 61.34 101 ALA A N 1
ATOM 768 C CA . ALA A 1 101 ? -21.563 28.149 16.736 1.00 61.34 101 ALA A CA 1
ATOM 769 C C . ALA A 1 101 ? -22.432 29.124 17.547 1.00 61.34 101 ALA A C 1
ATOM 771 O O . ALA A 1 101 ? -22.689 30.250 17.109 1.00 61.34 101 ALA A O 1
ATOM 772 N N . GLU A 1 102 ? -22.903 28.684 18.717 1.00 55.56 102 GLU A N 1
ATOM 773 C CA . GLU A 1 102 ? -23.596 29.541 19.672 1.00 55.56 102 GLU A CA 1
ATOM 774 C C . GLU A 1 102 ? -22.692 30.736 19.991 1.00 55.56 102 GLU A C 1
ATOM 776 O O . GLU A 1 102 ? -21.651 30.614 20.645 1.00 55.56 102 GLU A O 1
ATOM 781 N N . LYS A 1 103 ? -23.082 31.921 19.509 1.00 59.25 103 LYS A N 1
ATOM 782 C CA . LYS A 1 103 ? -22.472 33.181 19.927 1.00 59.25 103 LYS A CA 1
ATOM 783 C C . LYS A 1 103 ? -22.789 33.367 21.408 1.00 59.25 103 LYS A C 1
ATOM 785 O O . LYS A 1 103 ? -23.877 33.819 21.758 1.00 59.25 103 LYS A O 1
ATOM 790 N N . LYS A 1 104 ? -21.842 33.019 22.283 1.00 57.03 104 LYS A N 1
ATOM 791 C CA . LYS A 1 104 ? -21.925 33.359 23.709 1.00 57.03 104 LYS A CA 1
ATOM 792 C C . LYS A 1 104 ? -22.129 34.876 23.836 1.00 57.03 104 LYS A C 1
ATOM 794 O O . LYS A 1 104 ? -21.318 35.623 23.282 1.00 57.03 104 LYS A O 1
ATOM 799 N N . PRO A 1 105 ? -23.165 35.355 24.546 1.00 57.25 105 PRO A N 1
ATOM 800 C CA . PRO A 1 105 ? -23.349 36.782 24.749 1.00 57.25 105 PRO A CA 1
ATOM 801 C C . PRO A 1 105 ? -22.175 37.331 25.565 1.00 57.25 105 PRO A C 1
ATOM 803 O O . PRO A 1 105 ? -21.862 36.848 26.658 1.00 57.25 105 PRO A O 1
ATOM 806 N N . MET A 1 106 ? -21.501 38.329 24.996 1.00 55.69 106 MET A N 1
ATOM 807 C CA . MET A 1 106 ? -20.427 39.071 25.641 1.00 55.69 106 MET A CA 1
ATOM 808 C C . MET A 1 106 ? -21.021 39.780 26.862 1.00 55.69 106 MET A C 1
ATOM 810 O O . MET A 1 106 ? -21.903 40.621 26.733 1.00 55.69 106 MET A O 1
ATOM 814 N N . ARG A 1 107 ? -20.598 39.389 28.070 1.00 62.09 107 ARG A N 1
ATOM 815 C CA . ARG A 1 107 ? -20.996 40.072 29.307 1.00 62.09 107 ARG A CA 1
ATOM 816 C C . ARG A 1 107 ? -20.378 41.470 29.308 1.00 62.09 107 ARG A C 1
ATOM 818 O O . ARG A 1 107 ? -19.193 41.604 29.613 1.00 62.09 107 ARG A O 1
ATOM 825 N N . ASP A 1 108 ? -21.184 42.489 29.028 1.00 59.41 108 ASP A N 1
ATOM 826 C CA . ASP A 1 108 ? -20.851 43.883 29.313 1.00 59.41 108 ASP A CA 1
ATOM 827 C C . ASP A 1 108 ? -20.621 44.050 30.819 1.00 59.41 108 ASP A C 1
ATOM 829 O O . ASP A 1 108 ? -21.548 44.079 31.633 1.00 59.41 108 ASP A O 1
ATOM 833 N N . LYS A 1 109 ? -19.351 44.124 31.221 1.00 53.25 109 LYS A N 1
ATOM 834 C CA . LYS A 1 109 ? -18.992 44.585 32.560 1.00 53.25 109 LYS A CA 1
ATOM 835 C C . LYS A 1 109 ? -19.105 46.105 32.569 1.00 53.25 109 LYS A C 1
ATOM 837 O O . LYS A 1 109 ? -18.158 46.801 32.215 1.00 53.25 109 LYS A O 1
ATOM 842 N N . ALA A 1 110 ? -20.261 46.598 33.007 1.00 55.47 110 ALA A N 1
ATOM 843 C CA . ALA A 1 110 ? -20.434 47.982 33.419 1.00 55.47 110 ALA A CA 1
ATOM 844 C C . ALA A 1 110 ? -19.378 48.324 34.485 1.00 55.47 110 ALA A C 1
ATOM 846 O O . ALA A 1 110 ? -19.351 47.730 35.568 1.00 55.47 110 ALA A O 1
ATOM 847 N N . ARG A 1 111 ? -18.472 49.247 34.151 1.00 51.75 111 ARG A N 1
ATOM 848 C CA . ARG A 1 111 ? -17.512 49.817 35.095 1.00 51.75 111 ARG A CA 1
ATOM 849 C C . ARG A 1 111 ? -18.162 51.044 35.729 1.00 51.75 111 ARG A C 1
ATOM 851 O O . ARG A 1 111 ? -18.675 51.905 35.021 1.00 51.75 111 ARG A O 1
ATOM 858 N N . LYS A 1 112 ? -18.196 51.012 37.055 1.00 51.75 112 LYS A N 1
ATOM 859 C CA . LYS A 1 112 ? -18.711 52.032 37.966 1.00 51.75 112 LYS A CA 1
ATOM 860 C C . LYS A 1 112 ? -17.775 53.236 38.024 1.00 51.75 112 LYS A C 1
ATOM 862 O O . LYS A 1 112 ? -16.554 53.008 37.849 1.00 51.75 112 LYS A O 1
#

Secondary structure (DSSP, 8-state):
------TTPPPPHHHHHHHHHHHHHHHHTS-TT-HHHHHHHHHHHHHHHHHHHT-HHHHHHHHHHHHHHHHHT---PPTT----PPPTTPPPPPPPPPPP------------

Sequence (112 aa):
METTASEDAEPTREDCVAAVDKAQALANALPKEHPSRYFAERHLHQSMAEAGNGEFDDCLYWAAAAFDEVRELRHQLQPGETLGVLRPDETPAAPAPVPSAEKKPMRDKARK

Foldseek 3Di:
DDDPDPPPDDADLVNLVVLLVVLLVLLVVDDPQQVLSVQLVVLSVQLVVCSVVVNNVSNNVSSVVSNCSRVVVPDDDDVPDTDDDDDPPDDDDDPDPDPDPPPDDDPPPDDD